Protein 7NZC (pdb70)

Secondary structure (P-SEA, 3-state):
cccccbbbccccccccccbbbbcccbbbbbcccccccbbbbcccccccccccccccccccc

Sequence (61 aa):
RQLPCAKALYNYEGKEPGDDLKFSKKGDIIILRRQVDEENWYHGEVVNGIHGFFPTNFVQIIIKPL

B-factor: mean 19.67, std 33.97, range [6.74, 464.81]

Nearest PDB structures (foldseek):
  7nzc-assembly1_AAA  TM=1.017E+00  e=4.441E-11  Homo sapiens
  3c0c-assembly1_A  TM=9.829E-01  e=8.116E-07  Rattus norvegicus
  3iql-assembly1_A  TM=9.840E-01  e=1.900E-06  Rattus norvegicus
  8dgo-assembly1_B  TM=8.861E-01  e=2.733E-05  Homo sapiens
  2yuo-assembly1_A  TM=8.725E-01  e=3.429E-05  Mus musculus

Structure (mmCIF, N/CA/C/O backbone):
data_7NZC
#
_entry.id   7NZC
#
_cell.length_a   35.962
_cell.length_b   35.962
_cell.length_c   181.333
_cell.angle_alpha   90.000
_cell.angle_beta   90.000
_cell.angle_gamma   120.000
#
_symmetry.space_group_name_H-M   'P 65 2 2'
#
loop_
_entity.id
_entity.type
_entity.pdbx_description
1 polymer 'E3 ubiqu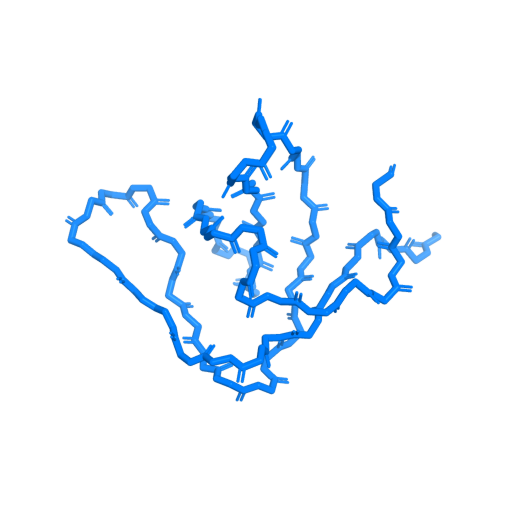itin-protein ligase SH3RF1'
2 non-polymer '4-(2-HYDROXYETHYL)-1-PIPERAZINE ETHANESULFONIC ACID'
3 water water
#
loop_
_atom_site.group_PDB
_atom_site.id
_atom_site.type_symbol
_atom_site.label_atom_id
_atom_site.label_alt_id
_atom_site.label_comp_id
_atom_site.label_asym_id
_atom_site.label_entity_id
_atom_site.label_seq_id
_atom_site.pdbx_PDB_ins_code
_atom_site.Cartn_x
_atom_site.Cartn_y
_atom_site.Cartn_z
_atom_site.occupancy
_atom_site.B_iso_or_equiv
_atom_site.auth_seq_id
_atom_site.auth_comp_id
_atom_site.auth_asym_id
_atom_site.auth_atom_id
_atom_site.pdbx_PDB_model_num
ATOM 1 N N . ARG A 1 3 ? 23.877 -0.028 12.905 1.000 464.813 134 ARG AAA N 1
ATOM 2 C CA . ARG A 1 3 ? 22.529 0.511 12.542 1.000 438.773 134 ARG AAA CA 1
ATOM 3 C C . ARG A 1 3 ? 21.514 -0.634 12.509 1.000 435.396 134 ARG AAA C 1
ATOM 4 O O . ARG A 1 3 ? 21.924 -1.790 12.285 1.000 409.631 134 ARG AAA O 1
ATOM 12 N N . GLN A 1 4 ? 20.237 -0.307 12.722 1.000 15.205 135 GLN AAA N 1
ATOM 13 C CA . GLN A 1 4 ? 19.090 -1.254 12.639 1.000 10.875 135 GLN AAA CA 1
ATOM 14 C C . GLN A 1 4 ? 18.874 -1.650 11.181 1.000 9.100 135 GLN AAA C 1
ATOM 15 O O . GLN A 1 4 ? 18.648 -0.790 10.317 1.000 10.505 135 GLN AAA O 1
ATOM 21 N N . LEU A 1 5 ? 18.866 -2.942 10.916 1.000 9.315 136 LEU AAA N 1
ATOM 22 C CA . LEU A 1 5 ? 18.571 -3.424 9.552 1.000 9.389 136 LEU AAA CA 1
ATOM 23 C C . LEU A 1 5 ? 17.093 -3.260 9.226 1.000 8.122 136 LEU AAA C 1
ATOM 24 O O . LEU A 1 5 ? 16.217 -3.397 10.083 1.000 8.316 136 LEU AAA O 1
ATOM 29 N N . PRO A 1 6 ? 16.789 -3.033 7.935 1.000 8.085 137 PRO AAA N 1
ATOM 30 C CA . PRO A 1 6 ? 15.417 -3.125 7.452 1.000 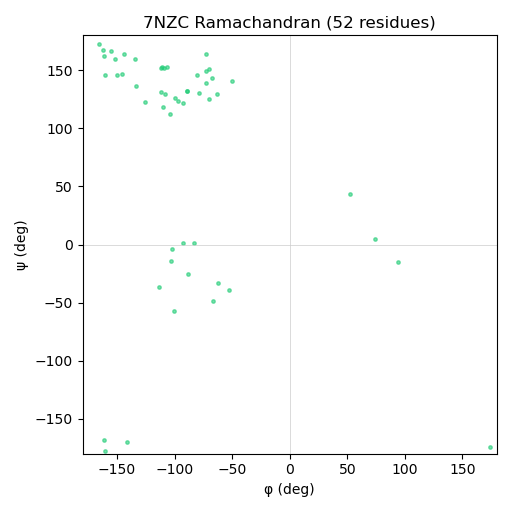7.966 137 PRO AAA CA 1
ATOM 31 C C . PRO A 1 6 ? 14.771 -4.440 7.883 1.000 7.065 137 PRO AAA C 1
ATOM 32 O O . PRO A 1 6 ? 15.430 -5.481 7.885 1.000 7.620 137 PRO AAA O 1
ATOM 36 N N . CYS A 1 7 ? 13.502 -4.383 8.263 1.000 7.289 138 CYS AAA N 1
ATOM 37 C CA . CYS A 1 7 ? 12.852 -5.580 8.814 1.000 7.293 138 CYS AAA CA 1
ATOM 38 C C . CYS A 1 7 ? 11.342 -5.434 8.765 1.000 6.882 138 CYS AAA C 1
ATOM 39 O O . CYS A 1 7 ? 10.804 -4.334 8.561 1.000 7.538 138 CYS AAA O 1
ATOM 42 N N . ALA A 1 8 ? 10.674 -6.547 8.985 1.000 7.219 139 ALA AAA N 1
ATOM 43 C CA . ALA A 1 8 ? 9.210 -6.645 8.884 1.000 7.527 139 ALA AAA CA 1
ATOM 44 C C . ALA A 1 8 ? 8.721 -7.745 9.814 1.000 7.690 139 ALA AAA C 1
ATOM 45 O O . ALA A 1 8 ? 9.485 -8.638 10.176 1.000 9.669 139 ALA AAA O 1
ATOM 47 N N . LYS A 1 9 ? 7.440 -7.684 10.155 1.000 7.630 140 LYS AAA N 1
ATOM 48 C CA . LYS A 1 9 ? 6.793 -8.716 10.978 1.000 8.333 140 LYS AAA CA 1
ATOM 49 C C . LYS A 1 9 ? 5.853 -9.523 10.092 1.000 7.772 140 LYS AAA C 1
ATOM 50 O O . LYS A 1 9 ? 5.005 -8.951 9.404 1.000 8.545 140 LYS AAA O 1
ATOM 56 N N . ALA A 1 10 ? 5.972 -10.840 10.135 1.000 7.807 141 ALA AAA N 1
ATOM 57 C CA . ALA A 1 10 ? 5.067 -11.724 9.379 1.000 8.205 141 ALA AAA CA 1
ATOM 58 C C . ALA A 1 10 ? 3.634 -11.570 9.886 1.000 8.431 141 ALA AAA C 1
ATOM 59 O O . ALA A 1 10 ? 3.384 -11.703 11.097 1.000 9.412 141 ALA AAA O 1
ATOM 61 N N . LEU A 1 11 ? 2.704 -11.357 8.969 1.000 8.726 142 LEU AAA N 1
ATOM 62 C CA . LEU A 1 11 ? 1.251 -11.305 9.261 1.000 9.539 142 LEU AAA CA 1
ATOM 63 C C .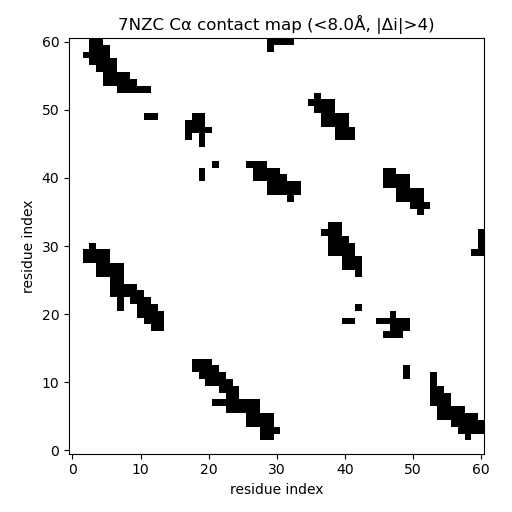 LEU A 1 11 ? 0.633 -12.695 9.186 1.000 9.333 142 LEU AAA C 1
ATOM 64 O O . LEU A 1 11 ? -0.427 -12.905 9.775 1.000 11.035 142 LEU AAA O 1
ATOM 69 N N . TYR A 1 12 ? 1.239 -13.587 8.423 1.000 9.385 143 TYR AAA N 1
ATOM 70 C CA . TYR A 1 12 ? 0.704 -14.935 8.133 1.000 10.103 143 TYR AAA CA 1
ATOM 71 C C . TYR A 1 12 ? 1.882 -15.891 8.065 1.000 9.827 143 TYR AAA C 1
ATOM 72 O O . TYR A 1 12 ? 3.010 -15.446 7.880 1.000 10.656 143 TYR AAA O 1
ATOM 81 N N . ASN A 1 13 ? 1.599 -17.188 8.144 1.000 10.474 144 ASN AAA N 1
ATOM 82 C CA . ASN A 1 13 ? 2.628 -18.200 7.828 1.000 10.964 144 ASN AAA CA 1
ATOM 83 C C . ASN A 1 13 ? 2.924 -18.185 6.330 1.000 10.350 144 ASN AAA C 1
ATOM 84 O O . ASN A 1 13 ? 2.009 -17.921 5.511 1.000 11.436 144 ASN AAA O 1
ATOM 89 N N . TYR A 1 14 ? 4.152 -18.551 5.971 1.000 10.739 145 TYR AAA N 1
ATOM 90 C CA . TYR A 1 14 ? 4.538 -18.779 4.566 1.000 10.411 145 TYR AAA CA 1
ATOM 91 C C . TYR A 1 14 ? 5.566 -19.903 4.508 1.000 11.628 145 TYR AAA C 1
ATOM 92 O O . TYR A 1 14 ? 6.463 -19.974 5.318 1.000 11.134 145 TYR AAA O 1
ATOM 101 N N . GLU A 1 15 ? 5.534 -20.687 3.446 1.000 14.468 146 GLU AAA N 1
ATOM 102 C CA . GLU A 1 15 ? 6.662 -21.558 3.029 1.000 15.547 146 GLU AAA CA 1
ATOM 103 C C . GLU A 1 15 ? 6.379 -22.006 1.610 1.000 13.823 146 GLU AAA C 1
ATOM 104 O O . GLU A 1 15 ? 5.277 -21.759 1.089 1.000 16.209 146 GLU AAA O 1
ATOM 110 N N . GLY A 1 16 ? 7.356 -22.668 1.022 1.000 15.720 147 GLY AAA N 1
ATOM 111 C CA . GLY A 1 16 ? 7.151 -23.282 -0.286 1.000 15.443 147 GLY AAA CA 1
ATOM 112 C C . GLY A 1 16 ? 8.176 -24.347 -0.557 1.000 15.153 147 GLY AAA C 1
ATOM 113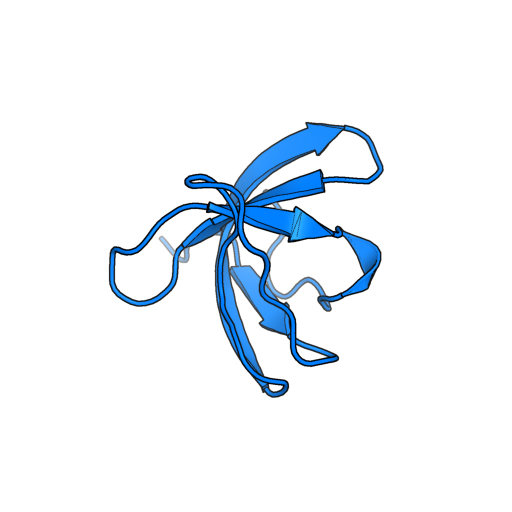 O O . GLY A 1 16 ? 9.024 -24.622 0.315 1.000 18.655 147 GLY AAA O 1
ATOM 114 N N . LYS A 1 17 ? 8.108 -24.938 -1.737 1.000 15.413 148 LYS AAA N 1
ATOM 115 C CA . LYS A 1 17 ? 8.891 -26.148 -2.091 1.000 16.876 148 LYS AAA CA 1
ATOM 116 C C . LYS A 1 17 ? 10.072 -25.737 -2.968 1.000 18.076 148 LYS AAA C 1
ATOM 117 O O . LYS A 1 17 ? 10.872 -26.618 -3.304 1.000 22.106 148 LYS AAA O 1
ATOM 123 N N . GLU A 1 18 ? 10.173 -24.454 -3.329 1.000 16.746 149 GLU AAA N 1
ATOM 124 C CA . GLU A 1 18 ? 11.284 -23.968 -4.178 1.000 15.812 149 GLU AAA CA 1
ATOM 125 C C . GLU A 1 18 ? 12.475 -23.771 -3.257 1.000 15.939 149 GLU AAA C 1
ATOM 126 O O . GLU A 1 18 ? 12.328 -23.331 -2.107 1.000 14.747 149 GLU AAA O 1
ATOM 132 N N . PRO A 1 19 ? 13.705 -24.025 -3.740 1.000 16.212 150 PRO AAA N 1
ATOM 133 C CA . PRO A 1 19 ? 14.882 -23.849 -2.886 1.000 16.314 150 PRO AAA CA 1
ATOM 134 C C . PRO A 1 19 ? 14.932 -22.459 -2.243 1.000 13.785 150 PRO AAA C 1
ATOM 135 O O . PRO A 1 19 ? 15.257 -22.347 -1.070 1.000 13.507 150 PRO AAA O 1
ATOM 139 N N . GLY A 1 20 ? 14.547 -21.464 -3.027 1.000 14.296 151 GLY AAA N 1
ATOM 140 C CA . GLY A 1 20 ? 14.585 -20.066 -2.604 1.000 13.678 151 GLY AAA CA 1
ATOM 141 C C . GLY A 1 20 ? 13.452 -19.611 -1.688 1.000 11.423 151 GLY AAA C 1
ATOM 142 O O . GLY A 1 20 ? 13.554 -18.495 -1.253 1.000 11.373 151 GLY AAA O 1
ATOM 143 N N A ASP A 1 21 ? 12.394 -20.387 -1.430 0.500 10.697 152 ASP AAA N 1
ATOM 144 N N B ASP A 1 21 ? 12.406 -20.394 -1.424 0.500 11.455 152 ASP AAA N 1
ATOM 145 C CA A ASP A 1 21 ? 11.280 -19.899 -0.569 0.500 9.805 152 ASP AAA CA 1
ATOM 146 C CA B ASP A 1 21 ? 11.274 -19.909 -0.587 0.500 10.923 152 ASP AAA CA 1
ATOM 147 C C A ASP A 1 21 ? 11.776 -19.748 0.867 0.500 9.402 152 ASP AAA C 1
ATOM 148 C C B ASP A 1 21 ? 11.761 -19.755 0.858 0.500 9.986 152 ASP AAA C 1
ATOM 149 O O A ASP A 1 21 ? 12.438 -20.663 1.366 0.500 12.158 152 ASP AAA O 1
ATOM 150 O O B ASP A 1 21 ? 12.452 -20.656 1.344 0.500 12.654 152 ASP AAA O 1
ATOM 159 N N . LEU A 1 22 ? 11.427 -18.640 1.510 1.000 8.908 153 LEU AAA N 1
ATOM 160 C CA . LEU A 1 22 ? 11.701 -18.472 2.944 1.000 8.980 153 LEU AAA CA 1
ATOM 161 C C . LEU A 1 22 ? 10.517 -18.979 3.751 1.000 10.111 153 LEU AAA C 1
ATOM 162 O O . LEU A 1 22 ? 9.430 -18.467 3.591 1.000 15.489 153 LEU AAA O 1
ATOM 167 N N . LYS A 1 23 ? 10.766 -19.887 4.671 1.000 9.935 154 LYS AAA N 1
ATOM 168 C CA . LYS A 1 23 ? 9.729 -20.392 5.592 1.000 10.469 154 LYS AAA CA 1
ATOM 169 C C . LYS A 1 23 ? 9.676 -19.511 6.835 1.000 10.330 154 LYS AAA C 1
ATOM 170 O O . LYS A 1 23 ? 10.715 -19.295 7.475 1.000 11.954 154 LYS AAA O 1
ATOM 176 N N . PHE A 1 24 ? 8.483 -19.099 7.227 1.000 9.212 155 PHE AAA N 1
ATOM 177 C CA . PHE A 1 24 ? 8.300 -18.369 8.491 1.000 9.322 155 PHE AAA CA 1
ATOM 178 C C . PHE A 1 24 ? 6.877 -18.556 8.980 1.000 9.051 155 PHE AAA C 1
ATOM 179 O O . PHE A 1 24 ? 5.980 -18.991 8.246 1.000 9.773 155 PHE AAA O 1
ATOM 187 N N . SER A 1 25 ? 6.707 -18.170 10.235 1.000 9.762 156 SER AAA N 1
ATOM 188 C CA . SER A 1 25 ? 5.414 -18.203 10.942 1.000 10.600 156 SER AAA CA 1
ATOM 189 C C . SER A 1 25 ? 4.929 -16.790 11.216 1.000 9.414 156 SER AAA C 1
ATOM 190 O O . SER A 1 25 ? 5.746 -15.883 11.428 1.000 9.644 156 SER AAA O 1
ATOM 193 N N . LYS A 1 26 ? 3.628 -16.640 11.286 1.000 10.257 157 LYS AAA N 1
ATOM 194 C CA A LYS A 1 26 ? 3.019 -15.381 11.743 0.600 9.934 157 LYS AAA CA 1
ATOM 195 C CA B LYS A 1 26 ? 3.010 -15.378 11.747 0.400 10.233 157 LYS AAA CA 1
ATOM 196 C C . LYS A 1 26 ? 3.738 -14.899 13.009 1.000 10.017 157 LYS AAA C 1
ATOM 197 O O . LYS A 1 26 ? 3.955 -15.714 13.936 1.000 10.444 157 LYS AAA O 1
ATOM 208 N N . GLY A 1 27 ? 4.089 -13.617 13.049 1.000 9.409 158 GLY AAA N 1
ATOM 209 C CA . GLY A 1 27 ? 4.774 -13.005 14.200 1.000 9.663 158 GLY AAA CA 1
ATOM 210 C C . GLY A 1 27 ? 6.282 -12.988 14.078 1.000 9.254 158 GLY AAA C 1
ATOM 211 O O . GLY A 1 27 ? 6.927 -12.251 14.842 1.000 10.121 158 GLY AAA O 1
ATOM 212 N N . ASP A 1 28 ? 6.862 -13.755 13.169 1.000 9.243 159 ASP AAA N 1
ATOM 213 C CA . ASP A 1 28 ? 8.334 -13.759 13.028 1.000 9.124 159 ASP AAA CA 1
ATOM 214 C C . ASP A 1 28 ? 8.815 -12.409 12.506 1.000 8.808 159 ASP AAA C 1
ATOM 215 O O . ASP A 1 28 ? 8.184 -11.795 11.639 1.000 9.514 159 ASP AAA O 1
ATOM 220 N N . ILE A 1 29 ? 9.962 -11.984 13.015 1.000 8.250 160 ILE AAA N 1
ATOM 221 C CA . ILE A 1 29 ? 10.651 -10.765 12.535 1.000 8.225 160 ILE AAA CA 1
ATOM 222 C C . ILE A 1 29 ? 11.642 -11.191 11.462 1.000 8.191 160 ILE AAA C 1
ATOM 223 O O . ILE A 1 29 ? 12.516 -12.021 11.700 1.000 9.847 160 ILE AAA O 1
ATOM 228 N N . ILE A 1 30 ? 11.472 -10.618 10.288 1.000 7.717 161 ILE AAA N 1
ATOM 229 C CA . ILE A 1 30 ? 12.250 -10.957 9.081 1.000 7.987 161 ILE AAA CA 1
ATOM 230 C C . ILE A 1 30 ? 13.127 -9.764 8.739 1.000 7.409 161 ILE AAA C 1
ATOM 231 O O . ILE A 1 30 ? 12.609 -8.650 8.657 1.000 8.174 161 ILE AAA O 1
ATOM 236 N N . ILE A 1 31 ? 14.405 -10.001 8.495 1.000 7.572 162 ILE AAA N 1
ATOM 237 C CA . ILE A 1 31 ? 1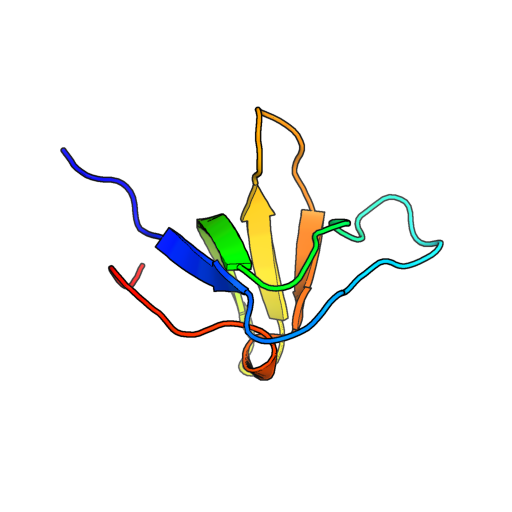5.303 -8.955 7.963 1.000 7.899 162 ILE AAA CA 1
ATOM 238 C C . ILE A 1 31 ? 15.047 -8.852 6.470 1.000 7.576 162 ILE AAA C 1
ATOM 239 O O . ILE A 1 31 ? 15.052 -9.867 5.769 1.000 8.773 162 ILE AAA O 1
ATOM 244 N N . LEU A 1 32 ? 14.847 -7.635 5.986 1.000 7.431 163 LEU AAA N 1
ATOM 245 C CA . LEU A 1 32 ? 14.674 -7.406 4.544 1.000 7.460 163 LEU AAA CA 1
ATOM 246 C C . LEU A 1 32 ? 16.028 -7.168 3.900 1.000 7.634 163 LEU AAA C 1
ATOM 247 O O . LEU A 1 32 ? 16.803 -6.354 4.395 1.000 9.414 163 LEU AAA O 1
ATOM 252 N N . ARG A 1 33 ? 16.284 -7.849 2.786 1.000 7.779 164 ARG AAA N 1
ATOM 253 C CA . ARG A 1 33 ? 17.559 -7.709 2.057 1.000 8.461 164 ARG AAA CA 1
ATOM 254 C C . ARG A 1 33 ? 17.361 -7.059 0.682 1.000 8.577 164 ARG AAA C 1
ATOM 255 O O . ARG A 1 33 ? 18.235 -6.295 0.261 1.000 10.635 164 ARG AAA O 1
ATOM 263 N N . ARG A 1 34 ? 16.276 -7.338 -0.013 1.000 8.207 165 ARG AAA N 1
ATOM 264 C CA . ARG A 1 34 ? 16.061 -6.788 -1.369 1.000 8.689 165 ARG AAA CA 1
ATOM 265 C C . ARG A 1 34 ? 14.576 -6.879 -1.672 1.000 8.097 165 ARG AAA C 1
ATOM 266 O O . ARG A 1 34 ? 13.916 -7.841 -1.242 1.000 9.047 165 ARG AAA O 1
ATOM 274 N N . GLN A 1 35 ? 14.066 -5.908 -2.403 1.000 8.144 166 GLN AAA N 1
ATOM 275 C CA . GLN A 1 35 ? 12.716 -6.006 -2.958 1.000 8.771 166 GLN AAA CA 1
ATOM 276 C C . GLN A 1 35 ? 12.855 -6.312 -4.439 1.000 9.109 166 GLN AAA C 1
ATOM 277 O O . GLN A 1 35 ? 13.365 -5.481 -5.190 1.000 11.259 166 GLN AAA O 1
ATOM 283 N N . VAL A 1 36 ? 12.448 -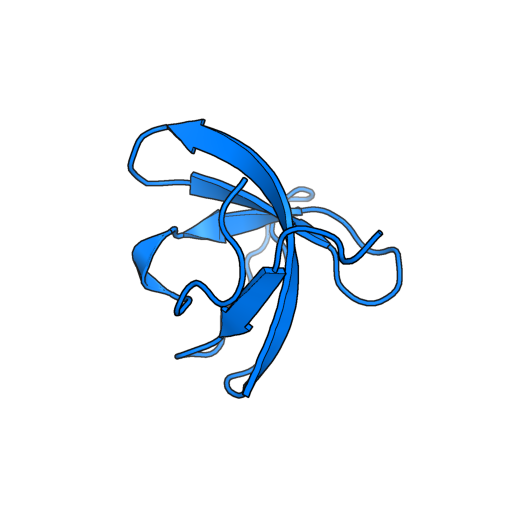7.508 -4.833 1.000 9.319 167 VAL AAA N 1
ATOM 284 C CA . VAL A 1 36 ? 12.588 -7.972 -6.235 1.000 10.230 167 VAL AAA CA 1
ATOM 285 C C . VAL A 1 36 ? 11.683 -7.137 -7.138 1.000 11.431 167 VAL AAA C 1
ATOM 286 O O . VAL A 1 36 ? 12.117 -6.676 -8.202 1.000 13.420 167 VAL AAA O 1
ATOM 290 N N . ASP A 1 37 ? 10.434 -6.997 -6.733 1.000 11.998 168 ASP AAA N 1
ATOM 291 C CA . ASP A 1 37 ? 9.401 -6.301 -7.521 1.000 13.781 168 ASP AAA CA 1
ATOM 292 C C . ASP A 1 37 ? 8.276 -5.954 -6.553 1.000 13.394 168 ASP AAA C 1
ATOM 293 O O . ASP A 1 37 ? 8.443 -6.079 -5.338 1.000 12.086 168 ASP AAA O 1
ATOM 298 N N . GLU A 1 38 ? 7.125 -5.542 -7.052 1.000 15.652 169 GLU AAA N 1
ATOM 299 C CA A GLU A 1 38 ? 6.027 -5.114 -6.152 0.500 16.213 169 GLU AAA CA 1
ATOM 300 C CA B GLU A 1 38 ? 5.989 -5.136 -6.189 0.500 16.345 169 GLU AAA CA 1
ATOM 301 C C . GLU A 1 38 ? 5.582 -6.289 -5.272 1.000 16.452 169 GLU AAA C 1
ATOM 302 O O . GLU A 1 38 ? 5.067 -6.020 -4.188 1.000 16.974 169 GLU AAA O 1
ATOM 313 N N . ASN A 1 39 ? 5.767 -7.524 -5.731 1.000 14.584 170 ASN AAA N 1
ATOM 314 C CA . ASN A 1 39 ? 5.163 -8.708 -5.069 1.000 14.718 170 ASN AAA CA 1
ATOM 315 C C . ASN A 1 39 ? 6.136 -9.532 -4.231 1.000 11.203 170 ASN AAA C 1
ATOM 316 O O . ASN A 1 39 ? 5.645 -10.381 -3.471 1.000 10.055 170 ASN AAA O 1
ATOM 321 N N . TRP A 1 40 ? 7.443 -9.334 -4.366 1.000 11.030 171 TRP AAA N 1
ATOM 322 C CA . TRP A 1 40 ? 8.409 -10.258 -3.728 1.000 9.713 171 TRP AAA CA 1
ATOM 323 C C . TRP A 1 40 ? 9.513 -9.508 -3.004 1.000 8.220 171 TRP AAA C 1
ATOM 324 O O . TRP A 1 40 ? 10.136 -8.606 -3.585 1.000 8.926 171 TRP AAA O 1
ATOM 335 N N . TYR A 1 41 ? 9.835 -9.983 -1.809 1.000 7.445 172 TYR AAA N 1
ATOM 336 C CA . TYR A 1 41 ? 11.078 -9.642 -1.096 1.000 7.286 172 TYR AAA CA 1
ATOM 337 C C . TYR A 1 41 ? 12.005 -10.849 -1.027 1.000 7.161 172 TYR AAA C 1
ATOM 338 O O . TYR A 1 41 ? 11.547 -11.995 -0.976 1.000 8.276 172 TYR AAA O 1
ATOM 347 N N . HIS A 1 42 ? 13.299 -10.555 -0.941 1.000 7.309 173 HIS AAA N 1
ATOM 348 C CA . HIS A 1 42 ? 14.352 -11.429 -0.385 1.000 7.250 173 HIS AAA CA 1
ATOM 349 C C . HIS A 1 42 ? 14.567 -10.974 1.048 1.000 6.736 173 HIS AAA C 1
ATOM 350 O O . HIS A 1 42 ? 14.873 -9.784 1.276 1.000 7.486 173 HIS AAA O 1
ATOM 357 N N . GLY A 1 43 ? 14.416 -11.894 1.990 1.000 6.917 174 GLY AAA N 1
ATOM 358 C CA . GLY A 1 43 ? 14.759 -11.604 3.383 1.000 7.472 174 GLY AAA CA 1
ATOM 359 C C . GLY A 1 43 ? 15.414 -12.778 4.052 1.000 7.507 174 GLY AAA C 1
ATOM 360 O O . GLY A 1 43 ? 15.768 -13.763 3.391 1.000 7.905 174 GLY AAA O 1
ATOM 361 N N . GLU A 1 44 ? 15.564 -12.660 5.355 1.000 8.288 175 GLU AAA N 1
ATOM 362 C CA . GLU A 1 44 ? 16.272 -13.689 6.117 1.000 9.818 175 GLU AAA CA 1
ATOM 363 C C . GLU A 1 44 ? 15.716 -13.754 7.519 1.000 10.540 175 GLU AAA C 1
ATOM 364 O O . GLU A 1 44 ? 15.311 -12.746 8.101 1.000 10.956 175 GLU AAA O 1
ATOM 370 N N . VAL A 1 45 ? 15.716 -14.955 8.035 1.000 11.927 176 VAL AAA N 1
ATOM 371 C CA A VAL A 1 45 ? 15.481 -15.215 9.473 0.500 13.443 176 VAL AAA CA 1
ATOM 372 C CA B VAL A 1 45 ? 15.473 -15.215 9.476 0.500 14.372 176 VAL AAA CA 1
ATOM 373 C C . VAL A 1 45 ? 16.559 -16.195 9.943 1.000 16.145 176 VAL AAA C 1
ATOM 374 O O . VAL A 1 45 ? 16.703 -17.265 9.318 1.000 17.049 176 VAL AAA O 1
ATOM 381 N N . ASN A 1 46 ? 17.270 -15.858 11.021 1.000 18.699 177 ASN AAA N 1
ATOM 382 C CA . ASN A 1 46 ? 18.339 -16.698 11.638 1.000 22.803 177 ASN AAA CA 1
ATOM 383 C C . ASN A 1 46 ? 19.372 -17.134 10.586 1.000 22.385 177 ASN AAA C 1
ATOM 384 O O . ASN A 1 46 ? 19.795 -18.306 10.629 1.000 23.139 177 ASN AAA O 1
ATOM 389 N N . GLY A 1 47 ? 19.807 -16.234 9.702 1.000 18.927 178 GLY AAA N 1
ATOM 390 C CA . GLY A 1 47 ? 20.858 -16.516 8.705 1.000 17.956 178 GLY AAA CA 1
ATOM 391 C C . GLY A 1 47 ? 20.376 -17.390 7.559 1.000 15.332 178 GLY AAA C 1
ATOM 392 O O . GLY A 1 47 ? 21.205 -17.647 6.649 1.000 16.470 178 GLY AAA O 1
ATOM 393 N N . ILE A 1 48 ? 19.063 -17.709 7.529 1.000 13.781 179 ILE AAA N 1
ATOM 394 C CA . ILE A 1 48 ? 18.435 -18.467 6.409 1.000 10.982 179 ILE AAA CA 1
ATOM 395 C C . ILE A 1 48 ? 17.736 -17.462 5.503 1.000 8.843 179 ILE AAA C 1
ATOM 396 O O . ILE A 1 48 ? 16.910 -16.660 5.961 1.000 10.069 179 ILE AAA O 1
ATOM 401 N N . HIS A 1 49 ? 18.078 -17.518 4.231 1.000 8.369 180 HIS AAA N 1
ATOM 402 C CA . HIS A 1 49 ? 17.626 -16.537 3.231 1.000 8.118 180 HIS AAA CA 1
ATOM 403 C C . HIS A 1 49 ? 16.573 -17.144 2.321 1.000 7.703 180 HIS AAA C 1
ATOM 404 O O . HIS A 1 49 ? 16.588 -18.352 2.037 1.000 8.719 180 HIS AAA O 1
ATOM 411 N N . GLY A 1 50 ? 15.720 -16.284 1.803 1.000 7.924 181 GLY AAA N 1
ATOM 412 C CA . GLY A 1 50 ? 14.793 -16.707 0.762 1.000 7.810 181 GLY AAA CA 1
ATOM 413 C C . GLY A 1 50 ? 13.810 -15.618 0.415 1.000 7.239 181 GLY AAA C 1
ATOM 414 O O . GLY A 1 50 ? 13.907 -14.495 0.900 1.000 8.403 181 GLY AAA O 1
ATOM 415 N N . PHE A 1 51 ? 12.872 -15.987 -0.435 1.000 7.486 182 PHE AAA N 1
ATOM 416 C CA . PHE A 1 51 ? 11.895 -15.054 -1.022 1.000 7.361 182 PHE AAA CA 1
ATOM 417 C C . PHE A 1 51 ? 10.516 -15.312 -0.433 1.000 7.229 182 PHE AAA C 1
ATOM 418 O O . PHE A 1 51 ? 10.164 -16.439 -0.081 1.000 8.178 182 PHE AAA O 1
ATOM 426 N N . PHE A 1 52 ? 9.715 -14.253 -0.392 1.000 6.978 183 PHE AAA N 1
ATOM 427 C CA . PHE A 1 52 ? 8.351 -14.342 0.156 1.000 7.281 183 PHE AAA CA 1
ATOM 428 C C . PHE A 1 52 ? 7.528 -13.159 -0.325 1.000 6.996 183 PHE AAA C 1
ATOM 429 O O . PHE A 1 52 ? 8.062 -12.146 -0.778 1.000 7.044 183 PHE AAA O 1
ATOM 437 N N . PRO A 1 53 ? 6.192 -13.273 -0.233 1.000 7.409 184 PRO AAA N 1
ATOM 438 C CA . PRO A 1 53 ? 5.319 -12.237 -0.763 1.000 7.517 184 PRO AAA CA 1
ATOM 439 C C . PRO A 1 53 ? 5.336 -10.966 0.087 1.000 7.480 184 PRO AAA C 1
ATOM 440 O O . PRO A 1 53 ? 5.275 -11.011 1.312 1.000 8.319 184 PRO AAA O 1
ATOM 444 N N . THR A 1 54 ? 5.344 -9.823 -0.592 1.000 7.922 185 THR AAA N 1
ATOM 445 C CA . THR A 1 54 ? 5.423 -8.507 0.080 1.000 8.429 185 THR AAA CA 1
ATOM 446 C C . THR A 1 54 ? 4.193 -8.304 0.975 1.000 8.330 185 THR AAA C 1
ATOM 447 O O . THR A 1 54 ? 4.315 -7.652 2.010 1.000 10.239 185 THR AAA O 1
ATOM 451 N N . ASN A 1 55 ? 3.041 -8.829 0.593 1.000 8.319 186 ASN AAA N 1
ATOM 452 C CA . ASN A 1 55 ? 1.787 -8.608 1.344 1.000 9.065 186 ASN AAA CA 1
ATOM 453 C C . ASN A 1 55 ? 1.646 -9.566 2.527 1.000 8.997 186 ASN AAA C 1
ATOM 454 O O . ASN A 1 55 ? 0.645 -9.474 3.241 1.000 12.413 186 ASN AAA O 1
ATOM 459 N N . PHE A 1 56 ? 2.624 -10.438 2.770 1.000 7.787 187 PHE AAA N 1
ATOM 460 C CA . PHE A 1 56 ? 2.566 -11.341 3.948 1.000 8.208 187 PHE AAA CA 1
ATOM 461 C C . PHE A 1 56 ? 3.264 -10.754 5.176 1.000 8.118 187 PHE AAA C 1
ATOM 462 O O . PHE A 1 56 ? 3.285 -11.436 6.214 1.000 9.561 187 PHE AAA O 1
ATOM 470 N N . VAL A 1 57 ? 3.800 -9.544 5.065 1.000 8.149 188 VAL AAA N 1
ATOM 471 C CA . VAL A 1 57 ? 4.510 -8.914 6.195 1.000 7.946 188 VAL AAA CA 1
ATOM 472 C C . VAL A 1 57 ? 4.054 -7.472 6.343 1.000 8.182 188 VAL AAA C 1
ATOM 473 O O . VAL A 1 57 ? 3.552 -6.863 5.403 1.000 9.595 188 VAL AAA O 1
ATOM 477 N N . GLN A 1 58 ? 4.288 -6.961 7.544 1.000 8.337 189 GLN AAA N 1
ATOM 478 C CA . GLN A 1 58 ? 4.085 -5.560 7.909 1.000 9.317 189 GLN AAA CA 1
ATOM 479 C C . GLN A 1 58 ? 5.462 -4.953 8.109 1.000 8.388 189 GLN AAA C 1
ATOM 480 O O . GLN A 1 58 ? 6.212 -5.394 8.992 1.000 9.249 189 GLN AAA O 1
ATOM 486 N N . 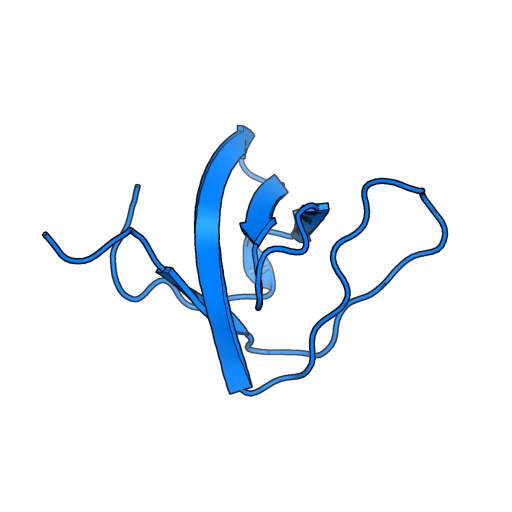ILE A 1 59 ? 5.802 -3.957 7.317 1.000 8.595 190 ILE AAA N 1
ATOM 487 C CA A ILE A 1 59 ? 7.142 -3.323 7.393 0.500 8.789 190 ILE AAA CA 1
ATOM 488 C CA B ILE A 1 59 ? 7.142 -3.325 7.394 0.500 8.914 190 ILE AAA CA 1
ATOM 489 C C . ILE A 1 59 ? 7.306 -2.666 8.764 1.000 8.523 190 ILE AAA C 1
ATOM 490 O O . ILE A 1 59 ? 6.389 -1.974 9.232 1.000 10.260 190 ILE AAA O 1
ATOM 499 N N . ILE A 1 60 ? 8.458 -2.880 9.364 1.000 8.117 191 ILE AAA N 1
ATOM 500 C CA . ILE A 1 60 ? 8.893 -2.156 10.581 1.000 8.645 191 ILE AAA CA 1
ATOM 501 C C . ILE A 1 60 ? 9.867 -1.061 10.156 1.000 8.813 191 ILE AAA C 1
ATOM 502 O O . ILE A 1 60 ? 9.628 0.114 10.460 1.000 11.417 191 ILE AAA O 1
ATOM 507 N N . LYS A 1 61 ? 10.950 -1.434 9.490 1.000 8.512 192 LYS AAA N 1
ATOM 508 C CA . LYS A 1 61 ? 11.905 -0.470 8.927 1.000 8.613 192 LYS AAA CA 1
ATOM 509 C C . LYS A 1 61 ? 12.043 -0.813 7.454 1.000 8.309 192 LYS AAA C 1
ATOM 510 O O . LYS A 1 61 ? 12.415 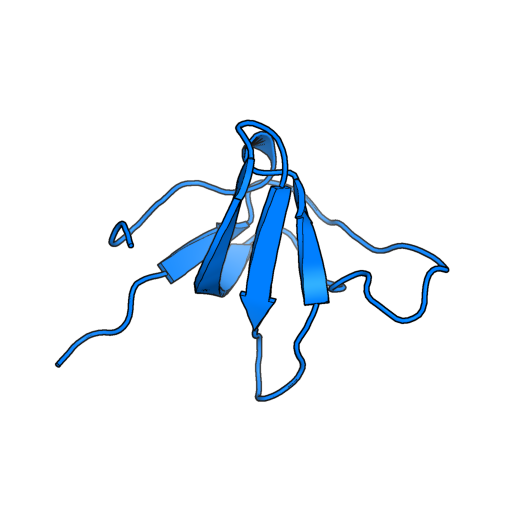-1.933 7.109 1.000 8.470 192 LYS AAA O 1
ATOM 516 N N . PRO A 1 62 ? 11.765 0.132 6.533 1.000 9.257 193 PRO AAA N 1
ATOM 517 C CA . PRO A 1 62 ? 11.843 -0.168 5.107 1.000 10.212 193 PRO AAA CA 1
ATOM 518 C C . PRO A 1 62 ? 13.289 -0.314 4.631 1.000 9.207 193 PRO AAA C 1
ATOM 519 O O . PRO A 1 62 ? 14.238 0.125 5.275 1.000 9.402 193 PRO AAA O 1
ATOM 523 N N . LEU A 1 63 ? 13.419 -0.913 3.451 1.000 9.891 194 LEU AAA N 1
ATOM 524 C CA . LEU A 1 63 ? 14.725 -0.958 2.749 1.000 10.580 194 LEU AAA CA 1
ATOM 525 C C . LEU A 1 63 ? 15.196 0.449 2.379 1.000 11.144 194 LEU AAA C 1
ATOM 526 O O . LEU A 1 63 ? 16.412 0.558 2.195 1.000 14.087 194 LEU AAA O 1
#

Radius of gyration: 10.19 Å; Cα contacts (8 Å, |Δi|>4): 156; chains: 1; bounding box: 22×27×22 Å

Foldseek 3Di:
DDAWKWFFCAFDADDDQQTDGDGGGDIWGFDDAPDQFKTWTDDPNRIHMDGPVRTGTPGHD

Solvent-accessible surface area: 4206 Å² total; per-residue (Å²): 269,109,74,24,8,0,81,1,57,116,105,36,107,41,207,120,138,30,30,2,135,7,56,147,40,49,94,0,46,3,99,124,88,60,72,142,80,94,19,42,0,14,24,134,58,113,89,3,72,0,17,25,106,54,11,94,68,102,64,91,114